Protein AF-A0A1E7LJJ7-F1 (afdb_monomer_lite)

Radius of gyration: 19.77 Å; chains: 1; bounding box: 51×34×47 Å

Secondary structure (DSSP, 8-state):
-PPP-PPPP-PPPHHHHHHHHHHHTS-PPEEEETTS--HHHHHHHHHTT--EEEE-TT-TTSPPEEEPHHHHHHHHT---

Structure (mmCIF, N/CA/C/O backbone):
data_AF-A0A1E7LJJ7-F1
#
_entry.id   AF-A0A1E7LJJ7-F1
#
loop_
_atom_site.group_PDB
_atom_site.id
_atom_site.type_symbol
_atom_site.label_atom_id
_atom_site.label_alt_id
_atom_site.label_comp_id
_atom_site.label_asym_id
_atom_site.label_entity_id
_atom_site.label_seq_id
_atom_site.pdbx_PDB_ins_code
_atom_site.Cartn_x
_atom_site.Cartn_y
_atom_site.Cartn_z
_atom_site.occupancy
_atom_site.B_iso_or_equiv
_atom_site.auth_seq_id
_atom_site.auth_comp_id
_atom_site.auth_asym_id
_atom_site.auth_atom_id
_atom_site.pdbx_PDB_model_num
ATOM 1 N N . MET A 1 1 ? 39.634 21.691 -30.448 1.00 56.22 1 MET A N 1
ATOM 2 C CA . MET A 1 1 ? 38.565 21.334 -29.491 1.00 56.22 1 MET A CA 1
ATOM 3 C C . MET A 1 1 ? 38.018 19.985 -29.921 1.00 56.22 1 MET A C 1
ATOM 5 O O . MET A 1 1 ? 37.558 19.882 -31.049 1.00 56.22 1 MET A O 1
ATOM 9 N N . THR A 1 2 ? 38.165 18.951 -29.096 1.00 64.44 2 THR A N 1
ATOM 10 C CA . THR A 1 2 ? 37.701 17.587 -29.407 1.00 64.44 2 THR A CA 1
ATOM 11 C C . THR A 1 2 ? 36.272 17.430 -28.878 1.00 64.44 2 THR A C 1
ATOM 13 O O . THR A 1 2 ? 36.047 17.801 -27.724 1.00 64.44 2 THR A O 1
ATOM 16 N N . PRO A 1 3 ? 35.297 16.949 -29.671 1.00 73.12 3 PRO A N 1
ATOM 17 C CA . PRO A 1 3 ? 33.935 16.760 -29.181 1.00 73.12 3 PRO A CA 1
ATOM 18 C C . PRO A 1 3 ? 33.888 15.627 -28.140 1.00 73.12 3 PRO A C 1
ATOM 20 O O . PRO A 1 3 ? 34.683 14.686 -28.233 1.00 73.12 3 PRO A O 1
ATOM 23 N N . PRO A 1 4 ? 32.982 15.692 -27.147 1.00 69.38 4 PRO A N 1
ATOM 24 C CA . PRO A 1 4 ? 32.804 14.604 -26.198 1.00 69.38 4 PRO A CA 1
ATOM 25 C C . PRO A 1 4 ? 32.271 13.370 -26.932 1.00 69.38 4 PRO A C 1
ATOM 27 O O . PRO A 1 4 ? 31.270 13.435 -27.645 1.00 69.38 4 PRO A O 1
ATOM 30 N N . ILE A 1 5 ? 32.958 12.242 -26.763 1.00 72.25 5 ILE A N 1
ATOM 31 C CA . ILE A 1 5 ? 32.518 10.948 -27.279 1.00 72.25 5 ILE A CA 1
ATOM 32 C C . ILE A 1 5 ? 31.436 10.449 -26.320 1.00 72.25 5 ILE A C 1
ATOM 34 O O . ILE A 1 5 ? 31.743 9.937 -25.245 1.00 72.25 5 ILE A O 1
ATOM 38 N N . SER A 1 6 ? 30.165 10.649 -26.666 1.00 65.25 6 SER A N 1
ATOM 39 C CA . SER A 1 6 ? 29.069 10.004 -25.942 1.00 65.25 6 SER A CA 1
ATOM 40 C C . SER A 1 6 ? 29.105 8.501 -26.232 1.00 65.25 6 SER A C 1
ATOM 42 O O . SER A 1 6 ? 29.178 8.126 -27.407 1.00 65.25 6 SER A O 1
ATOM 44 N N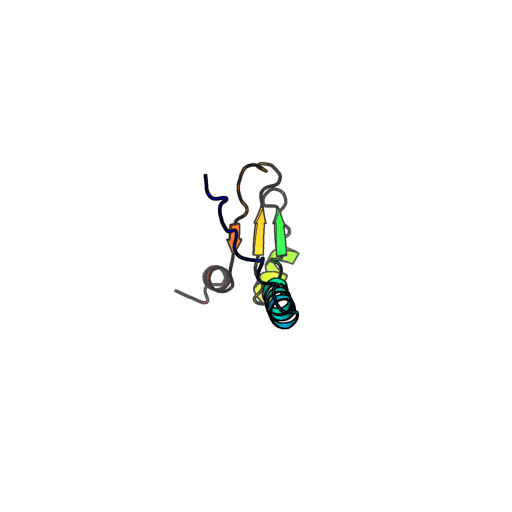 . PRO A 1 7 ? 29.064 7.628 -25.208 1.00 66.88 7 PRO A N 1
ATOM 45 C CA . PRO A 1 7 ? 28.919 6.202 -25.451 1.00 66.88 7 PRO A CA 1
ATOM 46 C C . PRO A 1 7 ? 27.612 5.958 -26.222 1.00 66.88 7 PRO A C 1
ATOM 48 O O . PRO A 1 7 ? 26.620 6.651 -25.965 1.00 66.88 7 PRO A O 1
ATOM 51 N N . PRO A 1 8 ? 27.589 5.012 -27.178 1.00 63.34 8 PRO A N 1
ATOM 52 C CA . PRO A 1 8 ? 26.348 4.643 -27.838 1.00 63.34 8 PRO A CA 1
ATOM 53 C C . PRO A 1 8 ? 25.347 4.179 -26.769 1.00 63.34 8 PRO A C 1
ATOM 55 O O . PRO A 1 8 ? 25.755 3.499 -25.821 1.00 63.34 8 PRO A O 1
ATOM 58 N N . PRO A 1 9 ? 24.058 4.544 -26.878 1.00 63.88 9 PRO A N 1
ATOM 59 C CA . PRO A 1 9 ? 23.051 4.032 -25.964 1.00 63.88 9 PRO A CA 1
ATOM 60 C C . PRO A 1 9 ? 23.088 2.507 -26.046 1.00 63.88 9 PRO A C 1
ATOM 62 O O . PRO A 1 9 ? 22.905 1.946 -27.124 1.00 63.88 9 PRO A O 1
ATOM 65 N N . ALA A 1 10 ? 23.381 1.841 -24.929 1.00 62.97 10 ALA A N 1
ATOM 66 C CA . ALA A 1 10 ? 23.245 0.397 -24.847 1.00 62.97 10 ALA A CA 1
ATOM 67 C C . ALA A 1 10 ? 21.745 0.091 -24.975 1.00 62.97 10 ALA A C 1
ATOM 69 O O . ALA A 1 10 ? 20.979 0.519 -24.105 1.00 62.97 10 ALA A O 1
ATOM 70 N N . PRO A 1 11 ? 21.281 -0.561 -26.055 1.00 69.69 11 PRO A N 1
ATOM 71 C CA . PRO A 1 11 ? 19.887 -0.958 -26.122 1.00 69.69 11 PRO A CA 1
ATOM 72 C C . PRO A 1 11 ? 19.662 -1.994 -25.019 1.00 69.69 11 PRO A C 1
ATOM 74 O O . PRO A 1 11 ? 20.363 -3.006 -24.980 1.00 69.69 11 PRO A O 1
ATOM 77 N N . LEU A 1 12 ? 18.715 -1.739 -24.108 1.00 72.06 12 LEU A N 1
ATOM 78 C CA . LEU A 1 12 ? 18.224 -2.800 -23.228 1.00 72.06 12 LEU A CA 1
ATOM 79 C C . LEU A 1 12 ? 17.730 -3.936 -24.123 1.00 72.06 12 LEU A C 1
ATOM 81 O O . LEU A 1 12 ? 16.963 -3.692 -25.059 1.00 72.06 12 LEU A O 1
ATOM 85 N N . SER A 1 13 ? 18.190 -5.159 -23.866 1.00 79.69 13 SER A N 1
ATOM 86 C CA . SER A 1 13 ? 17.705 -6.306 -24.625 1.00 79.69 13 SER A CA 1
ATOM 87 C C . SER A 1 13 ? 16.220 -6.526 -24.330 1.00 79.69 13 SER A C 1
ATOM 89 O O . SER A 1 13 ? 15.722 -6.153 -23.266 1.00 79.69 13 SER A O 1
ATOM 91 N N . ASP A 1 14 ? 15.493 -7.171 -25.245 1.00 79.00 14 ASP A N 1
ATOM 92 C CA . ASP A 1 14 ? 14.105 -7.562 -24.973 1.00 79.00 14 ASP A CA 1
ATOM 93 C C . ASP A 1 14 ? 14.004 -8.467 -23.735 1.00 79.00 14 ASP A C 1
ATOM 95 O O . ASP A 1 14 ? 12.990 -8.439 -23.047 1.00 79.00 14 ASP A O 1
ATOM 99 N N . ALA A 1 15 ? 15.065 -9.217 -23.412 1.00 75.12 15 ALA A N 1
ATOM 100 C CA . ALA A 1 15 ? 15.160 -10.002 -22.186 1.00 75.12 15 ALA A CA 1
ATOM 101 C C . ALA A 1 15 ? 15.293 -9.116 -20.938 1.00 75.12 15 ALA A C 1
ATOM 103 O O . ALA A 1 15 ? 14.633 -9.390 -19.941 1.00 75.12 15 ALA A O 1
ATOM 104 N N . ASP A 1 16 ? 16.069 -8.030 -20.997 1.00 74.50 16 ASP A N 1
ATOM 105 C CA . ASP A 1 16 ? 16.165 -7.063 -19.896 1.00 74.50 16 ASP A CA 1
ATOM 106 C C . ASP A 1 16 ? 14.851 -6.300 -19.713 1.00 74.50 16 ASP A C 1
ATOM 108 O O . ASP A 1 16 ? 14.413 -6.084 -18.584 1.00 74.50 16 ASP A O 1
ATOM 112 N N . ARG A 1 17 ? 14.174 -5.939 -20.814 1.00 71.19 17 ARG A N 1
ATOM 113 C CA . ARG A 1 17 ? 12.839 -5.328 -20.762 1.00 71.19 17 ARG A CA 1
ATOM 114 C C . ARG A 1 17 ? 11.813 -6.307 -20.202 1.00 71.19 17 ARG A C 1
ATOM 116 O O . ARG A 1 17 ? 11.059 -5.926 -19.320 1.00 71.19 17 ARG A O 1
ATOM 123 N N . ALA A 1 18 ? 11.814 -7.559 -20.651 1.00 72.69 18 ALA A N 1
ATOM 124 C CA . ALA A 1 18 ? 10.907 -8.589 -20.154 1.00 72.69 18 ALA A CA 1
ATOM 125 C C . ALA A 1 18 ? 11.183 -8.943 -18.688 1.00 72.69 18 ALA A C 1
ATOM 127 O O . ALA A 1 18 ? 10.240 -9.156 -17.941 1.00 72.69 18 ALA A O 1
ATOM 128 N N . ALA A 1 19 ? 12.443 -8.966 -18.247 1.00 71.31 19 ALA A N 1
ATOM 129 C CA . ALA A 1 19 ? 12.804 -9.158 -16.845 1.00 71.31 19 ALA A CA 1
ATOM 130 C C . ALA A 1 19 ? 12.404 -7.948 -15.988 1.00 71.31 19 ALA A C 1
ATOM 132 O O . ALA A 1 19 ? 11.910 -8.119 -14.876 1.00 71.31 19 ALA A O 1
ATOM 133 N N . HIS A 1 20 ? 12.560 -6.728 -16.509 1.00 65.19 20 HIS A N 1
ATOM 134 C CA . HIS A 1 20 ? 12.097 -5.511 -15.851 1.00 65.19 20 HIS A CA 1
ATOM 135 C C . HIS A 1 20 ? 10.570 -5.434 -15.791 1.00 65.19 20 HIS A C 1
ATOM 137 O O . HIS A 1 20 ? 10.028 -5.052 -14.765 1.00 65.19 20 HIS A O 1
ATOM 143 N N . GLU A 1 21 ? 9.851 -5.821 -16.839 1.00 64.75 21 GLU A N 1
ATOM 144 C CA . GLU A 1 21 ? 8.389 -5.929 -16.840 1.00 64.75 21 GLU A CA 1
ATOM 145 C C . GLU A 1 21 ? 7.944 -7.040 -15.882 1.00 64.75 21 GLU A C 1
ATOM 147 O O . GLU A 1 21 ? 7.186 -6.782 -14.951 1.00 64.75 21 GLU A O 1
ATOM 152 N N . ALA A 1 22 ? 8.496 -8.246 -16.005 1.00 61.19 22 ALA A N 1
ATOM 153 C CA . ALA A 1 22 ? 8.209 -9.357 -15.103 1.00 61.19 22 ALA A CA 1
ATOM 154 C C . ALA A 1 22 ? 8.520 -9.023 -13.637 1.00 61.19 22 ALA A C 1
ATOM 156 O O . ALA A 1 22 ? 7.811 -9.513 -12.769 1.00 61.19 22 ALA A O 1
ATOM 157 N N . GLY A 1 23 ? 9.529 -8.184 -13.366 1.00 54.69 23 GLY A N 1
ATOM 158 C CA . GLY A 1 23 ? 9.895 -7.687 -12.037 1.00 54.69 23 GLY A CA 1
ATOM 159 C C . GLY A 1 23 ? 9.089 -6.468 -11.560 1.00 54.69 23 GLY A C 1
ATOM 160 O O . GLY A 1 23 ? 8.797 -6.351 -10.374 1.00 54.69 23 GLY A O 1
ATOM 161 N N . SER A 1 24 ? 8.688 -5.570 -12.462 1.00 53.88 24 SER A N 1
ATOM 162 C CA . SER A 1 24 ? 7.927 -4.348 -12.141 1.00 53.88 24 SER A CA 1
ATOM 163 C C . SER A 1 24 ? 6.425 -4.599 -12.001 1.00 53.88 24 SER A C 1
ATOM 165 O O . SER A 1 24 ? 5.740 -3.829 -11.327 1.00 53.88 24 SER A O 1
ATOM 167 N N . TYR A 1 25 ? 5.915 -5.703 -12.556 1.00 47.50 25 TYR A N 1
ATOM 168 C CA . TYR A 1 25 ? 4.525 -6.144 -12.403 1.00 47.50 25 TYR A CA 1
ATOM 169 C C . TYR A 1 25 ? 4.291 -7.114 -11.228 1.00 47.50 25 TYR A C 1
ATOM 171 O O . TYR A 1 25 ? 3.156 -7.551 -11.047 1.00 47.50 25 TYR A O 1
ATOM 179 N N . VAL A 1 26 ? 5.298 -7.449 -10.402 1.00 56.38 26 VAL A N 1
ATOM 180 C CA . VAL A 1 26 ? 5.164 -8.545 -9.409 1.00 56.38 26 VAL A CA 1
ATOM 181 C C . VAL A 1 26 ? 4.082 -8.297 -8.351 1.00 56.38 26 VAL A C 1
ATOM 183 O O . VAL A 1 26 ? 3.497 -9.267 -7.884 1.00 56.38 26 VAL A O 1
ATOM 186 N N . ARG A 1 27 ? 3.735 -7.046 -8.015 1.00 64.88 27 ARG A N 1
ATOM 187 C CA . ARG A 1 27 ? 2.466 -6.678 -7.345 1.00 64.88 27 ARG A CA 1
ATOM 188 C C . ARG A 1 27 ? 2.413 -5.166 -7.181 1.00 64.88 27 ARG A C 1
ATOM 190 O O . ARG A 1 27 ? 3.123 -4.604 -6.354 1.00 64.88 27 ARG A O 1
ATOM 197 N N . ARG A 1 28 ? 1.571 -4.486 -7.960 1.00 73.12 28 ARG A N 1
ATOM 198 C CA . ARG A 1 28 ? 1.292 -3.068 -7.702 1.00 73.12 28 ARG A CA 1
ATOM 199 C C . ARG A 1 28 ? 0.595 -2.975 -6.335 1.00 73.12 28 ARG A C 1
ATOM 201 O O . ARG A 1 28 ? -0.385 -3.701 -6.153 1.00 73.12 28 ARG A O 1
ATOM 208 N N . PRO A 1 29 ? 1.072 -2.150 -5.387 1.00 81.81 29 PRO A N 1
ATOM 209 C CA . PRO A 1 29 ? 0.437 -2.057 -4.081 1.00 81.81 29 PRO A CA 1
ATOM 210 C C . PRO A 1 29 ? -1.033 -1.663 -4.203 1.00 81.81 29 PRO A C 1
ATOM 212 O O . PRO A 1 29 ? -1.393 -0.799 -5.009 1.00 81.81 29 PRO A O 1
ATOM 215 N N . 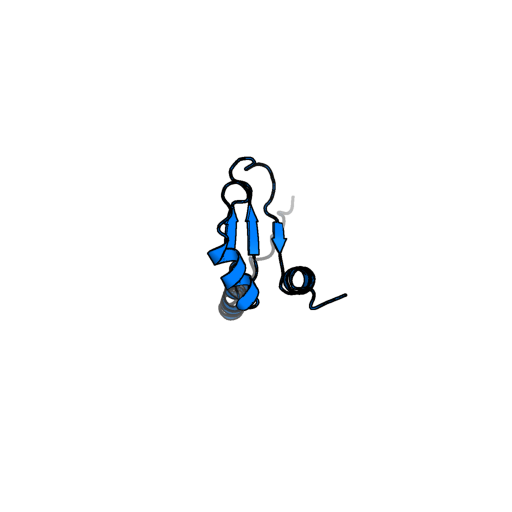ALA A 1 30 ? -1.887 -2.288 -3.396 1.00 86.94 30 ALA A N 1
ATOM 216 C CA . ALA A 1 30 ? -3.266 -1.856 -3.266 1.00 86.94 30 ALA A CA 1
ATOM 217 C C . ALA A 1 30 ? -3.277 -0.487 -2.579 1.00 86.94 30 ALA A C 1
ATOM 219 O O . ALA A 1 30 ? -2.806 -0.328 -1.452 1.00 86.94 30 ALA A O 1
ATOM 220 N N . ARG A 1 31 ? -3.777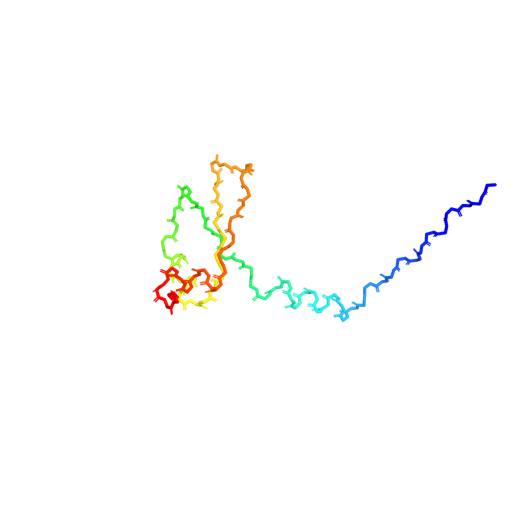 0.523 -3.288 1.00 88.31 31 ARG A N 1
ATOM 221 C CA . ARG A 1 31 ? -3.733 1.905 -2.819 1.00 88.31 31 ARG A CA 1
ATOM 222 C C . ARG A 1 31 ? -4.939 2.222 -1.945 1.00 88.31 31 ARG A C 1
ATOM 224 O O . ARG A 1 31 ? -6.081 2.015 -2.350 1.00 88.31 31 ARG A O 1
ATOM 231 N N . VAL A 1 32 ? -4.678 2.765 -0.764 1.00 89.25 32 VAL A N 1
ATOM 232 C CA . VAL A 1 32 ? -5.674 3.176 0.224 1.00 89.25 32 VAL A CA 1
ATOM 233 C C . VAL A 1 32 ? -5.516 4.667 0.481 1.00 89.25 32 VAL A C 1
ATOM 235 O O . VAL A 1 32 ? -4.412 5.164 0.698 1.00 89.25 32 VAL A O 1
ATOM 238 N N . ASP A 1 33 ? -6.633 5.388 0.448 1.00 90.62 33 ASP A N 1
ATOM 239 C CA . ASP A 1 33 ? -6.675 6.788 0.854 1.00 90.62 33 ASP A CA 1
ATOM 240 C C . ASP A 1 33 ? -6.886 6.889 2.369 1.00 90.62 33 ASP A C 1
ATOM 242 O O . ASP A 1 33 ? -7.874 6.388 2.904 1.00 90.62 33 ASP A O 1
ATOM 246 N N . MET A 1 34 ? -5.959 7.538 3.069 1.00 86.50 34 MET A N 1
ATOM 247 C CA . MET A 1 34 ? -6.035 7.746 4.515 1.00 86.50 34 MET A CA 1
ATOM 248 C C . MET A 1 34 ? -7.165 8.700 4.911 1.00 86.50 34 MET A C 1
ATOM 250 O O . MET A 1 34 ? -7.675 8.601 6.025 1.00 86.50 34 MET A O 1
ATOM 254 N N . SER A 1 35 ? -7.595 9.583 4.006 1.00 86.25 35 SER A N 1
ATOM 255 C CA . SER A 1 35 ? -8.738 10.475 4.233 1.00 86.25 35 SER A CA 1
ATOM 256 C C . SER A 1 35 ? -10.092 9.763 4.089 1.00 86.25 35 SER A C 1
ATOM 258 O O . SER A 1 35 ? -11.111 10.269 4.560 1.00 86.25 35 SER A O 1
ATOM 260 N N . ASN A 1 36 ? -10.111 8.571 3.477 1.00 87.38 36 ASN A N 1
ATOM 261 C CA . ASN A 1 36 ? -11.307 7.761 3.263 1.00 87.38 36 ASN A CA 1
ATOM 262 C C . ASN A 1 36 ? -10.965 6.260 3.274 1.00 87.38 36 ASN A C 1
ATOM 264 O O . ASN A 1 36 ? -10.840 5.609 2.231 1.00 87.38 36 ASN A O 1
ATOM 268 N N . LEU A 1 37 ? -10.785 5.715 4.479 1.00 85.38 37 LEU A N 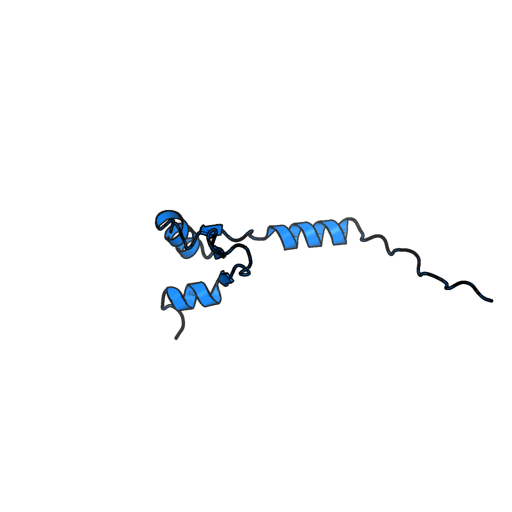1
ATOM 269 C CA . LEU A 1 37 ? -10.287 4.356 4.672 1.00 85.38 37 LEU A CA 1
ATOM 270 C C . LEU A 1 37 ? -11.232 3.291 4.101 1.00 85.38 37 LEU A C 1
ATOM 272 O O . LEU A 1 37 ? -12.354 3.093 4.570 1.00 85.38 37 LEU A O 1
ATOM 276 N N . ASN A 1 38 ? -10.716 2.505 3.155 1.00 87.50 38 ASN A N 1
ATOM 277 C CA . ASN A 1 38 ? -11.396 1.326 2.631 1.00 87.50 38 ASN A CA 1
ATOM 278 C C . ASN A 1 38 ? -11.041 0.080 3.463 1.00 87.50 38 ASN A C 1
ATOM 280 O O . ASN A 1 38 ? -10.136 -0.686 3.134 1.00 87.50 38 ASN A O 1
ATOM 284 N N . GLY A 1 39 ? -11.768 -0.118 4.565 1.00 84.69 39 GLY A N 1
ATOM 285 C CA . GLY A 1 39 ? -11.574 -1.253 5.476 1.00 84.69 39 GLY A CA 1
ATOM 286 C C . GLY A 1 39 ? -11.617 -2.640 4.807 1.00 84.69 39 GLY A C 1
ATOM 287 O O . GLY A 1 39 ? -10.768 -3.473 5.130 1.00 84.69 39 GLY A O 1
ATOM 288 N N . PRO A 1 40 ? -12.571 -2.925 3.898 1.00 88.75 40 PRO A N 1
ATOM 289 C CA . PRO A 1 40 ? -12.584 -4.170 3.128 1.00 88.75 40 PRO A CA 1
ATOM 290 C C . PRO A 1 40 ? -11.299 -4.415 2.328 1.00 88.75 40 PRO A C 1
ATOM 292 O O . PRO A 1 40 ? -10.708 -5.482 2.472 1.00 88.75 40 PRO A O 1
ATOM 295 N N . LEU A 1 41 ? -10.825 -3.417 1.575 1.00 85.12 41 LEU A N 1
ATOM 296 C CA . LEU A 1 41 ? -9.603 -3.519 0.768 1.00 85.12 41 LEU A CA 1
ATOM 297 C C . LEU A 1 41 ? -8.362 -3.793 1.627 1.00 85.12 41 LEU A C 1
ATOM 299 O O . LEU A 1 41 ? -7.529 -4.625 1.270 1.00 85.12 41 LEU A O 1
ATOM 303 N N . ILE A 1 42 ? -8.252 -3.126 2.780 1.00 83.75 42 ILE A N 1
ATOM 304 C CA . ILE A 1 42 ? -7.144 -3.333 3.726 1.00 83.75 42 ILE A CA 1
ATOM 305 C C . ILE A 1 42 ? -7.122 -4.787 4.210 1.00 83.75 42 ILE A C 1
ATOM 307 O O . ILE A 1 42 ? -6.071 -5.427 4.197 1.00 83.75 42 ILE A O 1
ATOM 311 N N . ARG A 1 43 ? -8.281 -5.325 4.614 1.00 83.19 43 ARG A N 1
ATOM 312 C CA . ARG A 1 43 ? -8.391 -6.703 5.117 1.00 83.19 43 ARG A CA 1
ATOM 313 C C . ARG A 1 43 ? -8.091 -7.742 4.042 1.00 83.19 43 ARG A C 1
ATOM 315 O O . ARG A 1 43 ? -7.376 -8.697 4.321 1.00 83.19 43 ARG A O 1
ATOM 322 N N . GLU A 1 44 ? -8.609 -7.551 2.832 1.00 84.19 44 GLU A N 1
ATOM 323 C CA . GLU A 1 44 ? -8.341 -8.436 1.694 1.00 84.19 44 GLU A CA 1
ATOM 324 C C . GLU A 1 44 ? -6.848 -8.450 1.342 1.00 84.19 44 GLU A C 1
ATOM 326 O O . GLU A 1 44 ? -6.235 -9.514 1.237 1.00 84.19 44 GLU A O 1
ATOM 331 N N . THR A 1 45 ? -6.232 -7.268 1.263 1.00 81.38 45 THR A N 1
ATOM 332 C CA . THR A 1 45 ? -4.805 -7.138 0.948 1.00 81.38 45 THR A CA 1
ATOM 333 C C . THR A 1 45 ? -3.944 -7.795 2.027 1.00 81.38 45 THR A 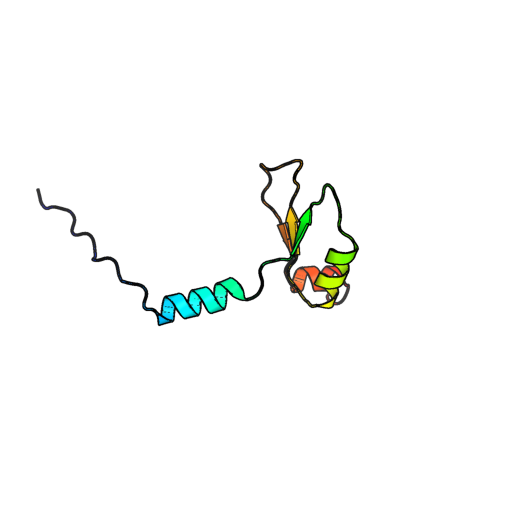C 1
ATOM 335 O O . THR A 1 45 ? -3.055 -8.584 1.703 1.00 81.38 45 THR A O 1
ATOM 338 N N . ALA A 1 46 ? -4.259 -7.563 3.306 1.00 76.69 46 ALA A N 1
ATOM 339 C CA . ALA A 1 46 ? -3.556 -8.179 4.428 1.00 76.69 46 ALA A CA 1
ATOM 340 C C . ALA A 1 46 ? -3.688 -9.709 4.455 1.00 76.69 46 ALA A C 1
ATOM 342 O O . ALA A 1 46 ? -2.710 -10.382 4.775 1.00 76.69 46 ALA A O 1
ATOM 343 N N . ALA A 1 47 ? -4.855 -10.256 4.098 1.00 79.25 47 ALA A N 1
ATOM 344 C CA . ALA A 1 47 ? -5.089 -11.699 4.030 1.00 79.25 47 ALA A CA 1
ATOM 345 C C . ALA A 1 47 ? -4.382 -12.366 2.837 1.00 79.25 47 ALA A C 1
ATOM 347 O O . ALA A 1 47 ? -3.987 -13.525 2.920 1.00 79.25 47 ALA A O 1
ATOM 348 N N . SER A 1 48 ? -4.201 -11.638 1.732 1.00 77.19 48 SER A N 1
ATOM 349 C CA . SER A 1 48 ? -3.516 -12.135 0.529 1.00 77.19 48 SER A CA 1
ATOM 350 C C . SER A 1 48 ? -1.981 -12.055 0.590 1.00 77.19 48 SER A C 1
ATOM 352 O O . SER A 1 48 ? -1.308 -12.481 -0.357 1.00 77.19 48 SER A O 1
ATOM 354 N N . GLY A 1 49 ? -1.433 -11.481 1.672 1.00 71.00 49 GLY A N 1
ATOM 355 C CA . GLY A 1 49 ? -0.013 -11.136 1.779 1.00 71.00 49 GLY A CA 1
ATOM 356 C C . GLY A 1 49 ? 0.410 -10.164 0.678 1.00 71.00 49 GLY A C 1
ATOM 357 O O . GLY A 1 49 ? 1.379 -10.425 -0.022 1.00 71.00 49 GLY A O 1
ATOM 358 N N . GLY A 1 50 ? -0.419 -9.153 0.406 1.00 76.81 50 GLY A N 1
ATOM 359 C CA . GLY A 1 50 ? -0.166 -8.133 -0.607 1.00 76.81 50 GLY A CA 1
ATOM 360 C C . GLY A 1 50 ? 0.406 -6.845 -0.013 1.00 76.81 50 GLY A C 1
ATOM 361 O O . GLY A 1 50 ? 0.254 -6.569 1.176 1.00 76.81 50 GLY A O 1
ATOM 362 N N . LEU A 1 51 ? 0.997 -6.020 -0.880 1.00 84.44 51 LEU A N 1
ATOM 363 C CA . LEU A 1 51 ? 1.516 -4.696 -0.534 1.00 84.44 51 LEU A CA 1
ATOM 364 C C . LEU A 1 51 ? 0.373 -3.676 -0.424 1.00 84.44 51 LEU A C 1
ATOM 366 O O . LEU A 1 51 ? -0.517 -3.654 -1.280 1.00 84.44 51 LEU A O 1
ATOM 370 N N . LEU A 1 52 ? 0.430 -2.788 0.570 1.00 87.44 52 LEU A N 1
ATOM 371 C CA . LEU A 1 52 ? -0.476 -1.638 0.691 1.00 87.44 52 LEU A CA 1
ATOM 372 C C . LEU A 1 52 ? 0.280 -0.335 0.423 1.00 87.44 52 LEU A C 1
ATOM 374 O O . LEU A 1 52 ? 1.363 -0.132 0.951 1.00 87.44 52 LEU A O 1
ATOM 378 N N . GLU A 1 53 ? -0.305 0.578 -0.346 1.00 90.56 53 GLU A N 1
ATOM 379 C CA . GLU A 1 53 ? 0.177 1.959 -0.474 1.00 90.56 53 GLU A CA 1
ATOM 380 C C . GLU A 1 53 ? -0.811 2.892 0.227 1.00 90.56 53 GLU A C 1
ATOM 382 O O . GLU A 1 53 ? -1.957 3.030 -0.195 1.00 90.56 53 GLU A O 1
ATOM 387 N N . LEU A 1 54 ? -0.372 3.537 1.301 1.00 89.88 54 LEU A N 1
ATOM 388 C CA . LEU A 1 54 ? -1.125 4.557 2.012 1.00 89.88 54 LEU A CA 1
ATOM 389 C C . LEU A 1 54 ? -0.823 5.916 1.389 1.00 89.88 54 LEU A C 1
ATOM 391 O O . LEU A 1 54 ? 0.313 6.387 1.427 1.00 89.88 54 LEU A O 1
ATOM 395 N N . HIS A 1 55 ? -1.841 6.564 0.841 1.00 91.31 55 HIS A N 1
ATOM 396 C CA . HIS A 1 55 ? -1.742 7.926 0.324 1.00 91.31 55 HIS A CA 1
ATOM 397 C C . HIS A 1 55 ? -2.768 8.821 1.019 1.00 91.31 55 HIS A C 1
ATOM 399 O O . HIS A 1 55 ? -3.807 8.341 1.461 1.00 91.31 55 HIS A O 1
ATOM 405 N N . ASP A 1 56 ? -2.494 10.118 1.099 1.00 90.06 56 ASP A N 1
ATOM 406 C CA . ASP A 1 56 ? -3.433 11.100 1.632 1.00 90.06 56 ASP A CA 1
ATOM 407 C C . ASP A 1 56 ? -3.846 12.071 0.528 1.00 90.06 56 ASP A C 1
ATOM 409 O O . ASP A 1 56 ? -3.056 12.925 0.121 1.00 90.06 56 ASP A O 1
ATOM 413 N N . SER A 1 57 ? -5.082 11.959 0.037 1.00 89.25 57 SER A N 1
ATOM 414 C CA . SER A 1 57 ? -5.560 12.860 -1.019 1.00 89.25 57 SER A CA 1
ATOM 415 C C . SER A 1 57 ? -5.714 14.307 -0.546 1.00 89.25 57 SER A C 1
ATOM 417 O O . SER A 1 57 ? -5.685 15.223 -1.369 1.00 89.25 57 SER A O 1
ATOM 419 N N . SER A 1 58 ? -5.812 14.535 0.769 1.00 91.38 58 SER A N 1
ATOM 420 C CA . SER A 1 58 ? -5.852 15.879 1.352 1.00 91.38 58 SER A CA 1
ATOM 421 C C . SER A 1 58 ? -4.473 16.543 1.446 1.00 91.38 58 SER A C 1
ATOM 423 O O . SER A 1 58 ? -4.394 17.759 1.618 1.00 91.38 58 SER A O 1
ATOM 425 N N . ARG A 1 59 ? -3.391 15.765 1.303 1.00 89.19 59 ARG A N 1
ATOM 426 C CA . ARG A 1 59 ? -1.992 16.219 1.355 1.00 89.19 59 ARG A CA 1
ATOM 427 C C . ARG A 1 59 ? -1.192 15.635 0.183 1.00 89.19 59 ARG A C 1
ATOM 429 O O . ARG A 1 59 ? -0.354 14.756 0.384 1.00 89.19 59 ARG A O 1
ATOM 436 N N . PRO A 1 60 ? -1.449 16.093 -1.057 1.00 86.31 60 PRO A N 1
ATOM 437 C CA . PRO A 1 60 ? -0.825 15.536 -2.262 1.00 86.31 60 PRO A CA 1
ATOM 438 C C . PRO A 1 60 ? 0.687 15.796 -2.353 1.00 86.31 60 PRO A C 1
ATOM 440 O O . PRO A 1 60 ? 1.371 15.179 -3.166 1.00 86.31 60 PRO A O 1
ATOM 443 N N . ASP A 1 61 ? 1.205 16.718 -1.544 1.00 91.88 61 ASP A N 1
ATOM 444 C CA . AS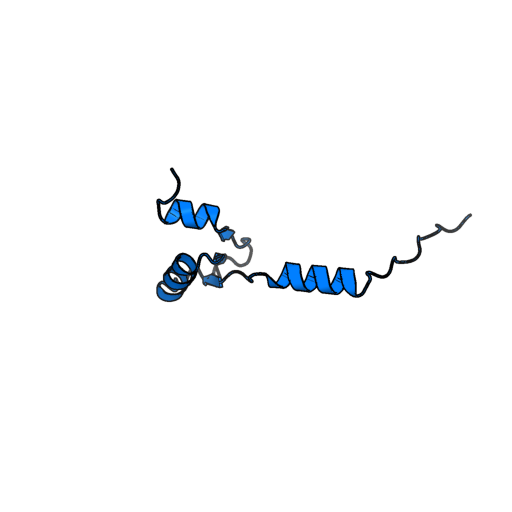P A 1 61 ? 2.625 17.019 -1.370 1.00 91.88 61 ASP A CA 1
ATOM 445 C C . ASP A 1 61 ? 3.361 15.983 -0.506 1.00 91.88 61 ASP A C 1
ATOM 447 O O . ASP A 1 61 ? 4.590 15.900 -0.546 1.00 91.88 61 ASP A O 1
ATOM 451 N N . VAL A 1 62 ? 2.627 15.166 0.253 1.00 85.19 62 VAL A N 1
ATOM 452 C CA . VAL A 1 62 ? 3.191 14.108 1.089 1.00 85.19 62 VAL A CA 1
ATOM 453 C C . VAL A 1 62 ? 3.334 12.828 0.269 1.00 85.19 62 VAL A C 1
ATOM 455 O O . VAL A 1 62 ? 2.376 12.321 -0.316 1.00 85.19 62 VAL A O 1
ATOM 458 N N . ALA A 1 63 ? 4.550 12.280 0.248 1.00 87.06 63 ALA A N 1
ATOM 459 C CA . ALA A 1 63 ? 4.822 11.019 -0.428 1.00 87.06 63 ALA A CA 1
ATOM 460 C C . ALA A 1 63 ? 4.020 9.862 0.208 1.00 87.06 63 ALA A C 1
ATOM 462 O O . ALA A 1 63 ? 3.923 9.791 1.438 1.00 87.06 63 ALA A O 1
ATOM 463 N N . PRO A 1 64 ? 3.466 8.942 -0.601 1.00 87.19 64 PRO A N 1
ATOM 464 C CA . PRO A 1 64 ? 2.750 7.787 -0.082 1.00 87.19 64 PRO A CA 1
ATOM 465 C C . PRO A 1 64 ? 3.690 6.818 0.649 1.00 87.19 64 PRO A C 1
ATOM 467 O O . PRO A 1 64 ? 4.870 6.697 0.316 1.00 87.19 64 PRO A O 1
ATOM 470 N N . ILE A 1 65 ? 3.148 6.099 1.630 1.00 86.69 65 ILE A N 1
ATOM 471 C CA . ILE A 1 65 ? 3.863 5.080 2.405 1.00 86.69 65 ILE A CA 1
ATOM 472 C C . ILE A 1 65 ? 3.506 3.712 1.838 1.00 86.69 65 ILE A C 1
ATOM 474 O O . ILE A 1 65 ? 2.333 3.354 1.796 1.00 86.69 65 ILE A O 1
ATOM 478 N N . VAL A 1 66 ? 4.504 2.924 1.449 1.00 86.62 66 VAL A N 1
ATOM 479 C CA . VAL A 1 66 ? 4.292 1.531 1.042 1.00 86.62 66 VAL A CA 1
ATOM 480 C C . VAL A 1 66 ? 4.558 0.619 2.235 1.00 86.62 66 VAL A C 1
ATOM 482 O O . VAL A 1 66 ? 5.642 0.646 2.811 1.00 86.62 66 VAL A O 1
ATOM 485 N N . LEU A 1 67 ? 3.559 -0.174 2.611 1.00 84.62 67 LEU A N 1
ATOM 486 C CA . LEU A 1 67 ? 3.664 -1.245 3.590 1.00 84.62 67 LEU A CA 1
ATOM 487 C C . LEU A 1 67 ? 3.970 -2.546 2.855 1.00 84.62 67 LEU A C 1
ATOM 489 O O . LEU A 1 67 ? 3.177 -3.002 2.024 1.00 84.62 67 LEU A O 1
ATOM 493 N N . ASP A 1 68 ? 5.128 -3.117 3.164 1.00 81.44 68 ASP A N 1
ATOM 494 C CA . ASP A 1 68 ? 5.555 -4.405 2.641 1.00 81.44 68 ASP A CA 1
ATOM 495 C C . ASP A 1 68 ? 5.037 -5.583 3.475 1.00 81.44 68 ASP A C 1
ATOM 497 O O . ASP A 1 68 ? 4.423 -5.408 4.529 1.00 81.44 68 ASP A O 1
ATOM 501 N N . ASP A 1 69 ? 5.277 -6.804 2.998 1.00 73.50 69 ASP A N 1
ATOM 502 C CA . ASP A 1 69 ? 4.801 -8.023 3.656 1.00 73.50 69 ASP A CA 1
ATOM 503 C C . ASP A 1 69 ? 5.320 -8.159 5.094 1.00 73.50 69 ASP A C 1
ATOM 505 O O . ASP A 1 69 ? 4.614 -8.700 5.947 1.00 73.50 69 ASP A O 1
ATOM 509 N N . PHE A 1 70 ? 6.519 -7.637 5.378 1.00 69.31 70 PHE A N 1
ATOM 510 C CA . PHE A 1 70 ? 7.108 -7.637 6.714 1.00 69.31 70 PHE A CA 1
ATOM 511 C C . PHE A 1 70 ? 6.359 -6.684 7.645 1.00 69.31 70 PHE A C 1
ATOM 513 O O . PHE A 1 70 ? 5.901 -7.098 8.709 1.00 69.31 70 PHE A O 1
ATOM 520 N N . LEU A 1 71 ? 6.165 -5.428 7.238 1.00 76.88 71 LEU A N 1
ATOM 521 C CA . LEU A 1 71 ? 5.390 -4.453 8.007 1.00 76.88 71 LEU A CA 1
ATOM 522 C C . LEU A 1 71 ? 3.945 -4.922 8.197 1.00 76.88 71 LEU A C 1
ATOM 524 O O . LEU A 1 71 ? 3.374 -4.775 9.276 1.00 76.88 71 LEU A O 1
ATOM 528 N N . MET A 1 72 ? 3.371 -5.554 7.177 1.00 77.69 72 MET A N 1
ATOM 529 C CA . MET A 1 72 ? 2.041 -6.148 7.242 1.00 77.69 72 MET A CA 1
ATOM 530 C C . MET A 1 72 ? 1.993 -7.329 8.222 1.00 77.69 72 MET A C 1
ATOM 532 O O . MET A 1 72 ? 1.036 -7.440 8.985 1.00 77.69 72 MET A O 1
ATOM 536 N N . ALA A 1 73 ? 3.024 -8.176 8.268 1.00 74.75 73 ALA A N 1
ATOM 537 C CA . ALA A 1 73 ? 3.146 -9.259 9.249 1.00 74.75 73 ALA A CA 1
ATOM 538 C C . ALA A 1 73 ? 3.307 -8.734 10.685 1.00 74.75 73 ALA A C 1
ATOM 540 O O . ALA A 1 73 ? 2.682 -9.263 11.607 1.00 74.75 73 ALA A O 1
ATOM 541 N N . VAL A 1 74 ? 4.053 -7.640 10.875 1.00 75.81 74 VAL A N 1
ATOM 542 C CA . VAL A 1 74 ? 4.133 -6.922 12.159 1.00 75.81 74 VAL A CA 1
ATOM 543 C C . VAL A 1 74 ? 2.753 -6.395 12.568 1.00 75.81 74 VAL A C 1
ATOM 545 O O . VAL A 1 74 ? 2.321 -6.621 13.695 1.00 75.81 74 VAL A O 1
ATOM 548 N N . MET A 1 75 ? 2.003 -5.767 11.654 1.00 73.12 75 MET A N 1
ATOM 549 C CA . MET A 1 75 ? 0.643 -5.278 11.934 1.00 73.12 75 MET A CA 1
ATOM 550 C C . MET A 1 75 ? -0.354 -6.400 12.266 1.00 73.12 75 MET A C 1
ATOM 552 O O . MET A 1 75 ? -1.309 -6.164 13.007 1.00 73.12 75 MET A O 1
ATOM 556 N N . ARG A 1 76 ? -0.143 -7.614 11.742 1.00 77.19 76 ARG A N 1
ATOM 557 C CA . ARG A 1 76 ? -0.929 -8.815 12.082 1.00 77.19 76 ARG A CA 1
ATOM 558 C C . ARG A 1 76 ? -0.504 -9.471 13.404 1.00 77.19 76 ARG A C 1
ATOM 560 O O . ARG A 1 76 ? -1.227 -10.331 13.897 1.00 77.19 76 ARG A O 1
ATOM 567 N N . GLY A 1 77 ? 0.628 -9.071 13.987 1.00 79.88 77 GLY A N 1
ATOM 568 C CA . GLY A 1 77 ? 1.187 -9.680 15.198 1.00 79.88 77 GLY A CA 1
ATOM 569 C C . GLY A 1 77 ? 1.894 -11.019 14.957 1.00 79.88 77 GLY A C 1
ATOM 570 O O . GLY A 1 77 ? 2.059 -11.799 15.891 1.00 79.88 77 GLY A O 1
ATOM 571 N N . GLU A 1 78 ? 2.294 -11.304 13.716 1.00 80.81 78 GLU A N 1
ATOM 572 C CA . GLU A 1 78 ? 2.998 -12.538 13.334 1.00 80.81 78 GLU A CA 1
ATOM 573 C C . GLU A 1 78 ? 4.503 -12.480 13.645 1.00 80.81 78 GLU A C 1
ATOM 575 O O . GLU A 1 78 ? 5.150 -13.518 13.765 1.00 80.81 78 GLU A O 1
ATOM 580 N N . ILE A 1 79 ? 5.055 -11.270 13.777 1.00 72.25 79 ILE A N 1
ATOM 581 C CA . ILE A 1 79 ? 6.471 -10.993 14.047 1.00 72.25 79 ILE A CA 1
ATOM 582 C C . ILE A 1 79 ? 6.557 -10.107 15.302 1.00 72.25 79 ILE A C 1
ATOM 584 O O . ILE A 1 79 ? 5.799 -9.141 15.407 1.00 72.25 79 ILE A O 1
ATOM 588 N N . GLN A 1 80 ? 7.456 -10.448 16.238 1.00 71.62 80 GLN A N 1
ATOM 589 C CA . GLN A 1 80 ? 7.708 -9.736 17.505 1.00 71.62 80 GLN A CA 1
ATOM 590 C C . GLN A 1 80 ? 9.110 -9.133 17.552 1.00 71.62 80 GLN A C 1
ATOM 592 O O . GLN A 1 80 ? 10.053 -9.822 17.099 1.00 71.62 80 GLN A O 1
#

Sequence (80 aa):
MTPPISPPPAPLSDADRAAHEAGSYVRRPARVDMSNLNGPLIRETAASGGLLELHDSSRPDVAPIVLDDFLMAVMRGEIQ

pLDDT: mean 77.37, std 10.37, range [47.5, 91.88]

Organism: NCBI:txid518642

Foldseek 3Di:
DDDDDDDDPDPQDVVNVVVCVVVVVPADADEAAPVDGDPVSLVVCLVVLHKYWYDHPVCNVDHIDIQHSVNSCVVVVVDD